Protein 5BPX (pdb70)

Organism: Alcaligenes sp. (NCBI:txid512)

B-factor: mean 26.09, std 13.51, range [11.38, 101.98]

Solvent-accessible surface area: 8190 Å² total; per-residue (Å²): 180,90,143,50,171,57,78,107,29,24,13,125,49,111,108,49,10,1,82,49,38,180,67,3,17,2,27,2,14,57,0,2,41,181,90,42,86,8,13,8,1,16,9,2,98,112,52,8,85,4,94,70,7,64,11,50,83,64,4,81,3,109,0,55,8,3,68,0,2,8,117,77,63,147,84,64,2,54,189,39,56,137,12,96,10,73,55,43,90,22,2,17,7,24,6,93,124,92,165,78,24,1,29,0,66,8,56,13,31,1,32,11,28,50,22,44,167,88,41,85,70,113,32,105,25,27,0,112,50,4,20,59,43,0,90,106,32,3,112,150,48,61,35,20,10,114,64,0,62,79,15,56,67

Sequence (153 aa):
LPEAYIPNAATEDERYYVPFTETVASRPLWISPQQNRWCDILLAREAGLVNRHYHPHEVFAYTISGKWGYLEHDWTATRGDFVYETPGEGHTLVAFEHEEPMRVFFIVQGPLIWLDEAGNSIGHFDVHDYIAMCREHYEKVGLGADLVVTLFR

InterPro domains:
  IPR011051 RmlC-like cupin domain superfamily [SSF51182] (35-158)
  IPR014710 RmlC-like jelly roll fold [G3DSA:2.60.120.10] (24-176)
  IPR025979 ChrR-like cupin domain [PF12973] (36-134)

Foldseek 3Di:
DDDFDDPPQVDPPCLQWFDDDPFKTWRWQAAEPVQLKTKIKIWGQAKDKDAKWFFQAKKKKAWQAAWKDWPVDDDIDGHGDIDMDGHPDITMIIGHGDPGITIMIMIDRDKIFGADVVRDTDDIAIRVNVLVSSQVSCCVVPVHSVVSVVRYD

Secondary structure (DSSP, 8-state):
------TTTT-S-GGGPEE-SSS-EEEEEEEETTTTEEEEEEEESSSEEEEEEE-SS-EEEEEEESEEEETTSS--EETT-EEEEPTT--EEEEE---SSPEEEEEEEES-EEEE-TT--EEEEE-HHHHHHHHHHHHHHHTS-HHHHHTTB-

Radius of gyration: 14.88 Å; Cα contacts (8 Å, |Δi|>4): 360; chains: 1; bounding box: 34×29×43 Å

Structure (mmCIF, N/CA/C/O backbone):
data_5BPX
#
_entry.id   5BPX
#
_cell.length_a   83.250
_cell.length_b   83.250
_cell.length_c   114.280
_cell.angle_alpha   90.00
_cell.angle_beta   90.00
_cell.angle_gamma   120.00
#
_symmetry.space_group_name_H-M   'P 65 2 2'
#
loop_
_entity.id
_entity.type
_entity.pdbx_description
1 polymer "2,4'-dihydroxyacetophenone dioxygenase"
2 non-polymer 'FE (III) ION'
3 non-polymer 'ACETATE ION'
4 non-polymer GLYCEROL
5 water water
#
loop_
_atom_site.group_PDB
_atom_site.id
_atom_site.type_symbol
_atom_site.label_atom_id
_atom_site.label_alt_id
_atom_site.label_comp_id
_atom_site.label_asym_id
_atom_site.label_entity_id
_atom_site.label_seq_id
_atom_site.pdbx_PDB_ins_code
_atom_site.Cartn_x
_atom_site.Cartn_y
_atom_site.Cartn_z
_atom_site.occupancy
_atom_site.B_iso_or_equiv
_atom_site.auth_seq_id
_atom_site.auth_comp_id
_atom_site.auth_asym_id
_atom_site.auth_atom_id
_atom_site.pdbx_PDB_model_num
ATOM 1 N N . LEU A 1 1 ? -18.889 -32.968 27.278 1.00 55.04 24 LEU A N 1
ATOM 2 C CA . LEU A 1 1 ? -19.435 -31.556 27.174 1.00 55.69 24 LEU A CA 1
ATOM 3 C C . LEU A 1 1 ? -20.920 -31.571 26.832 1.00 39.94 24 LEU A C 1
ATOM 4 O O . LEU A 1 1 ? -21.463 -32.601 26.443 1.00 38.48 24 LEU A O 1
ATOM 9 N N . PRO A 1 2 ? -21.593 -30.450 27.006 1.00 33.77 25 PRO A N 1
ATOM 10 C CA . PRO A 1 2 ? -23.056 -30.586 26.984 1.00 27.97 25 PRO A CA 1
ATOM 11 C C . PRO A 1 2 ? -23.680 -30.695 25.530 1.00 24.18 25 PRO A C 1
ATOM 12 O O . PRO A 1 2 ? -23.024 -30.452 24.474 1.00 23.63 25 PRO A O 1
ATOM 16 N N . GLU A 1 3 ? -24.966 -31.063 25.521 1.00 22.06 26 GLU A N 1
ATOM 17 C CA . GLU A 1 3 ? -25.797 -30.958 24.349 1.00 22.37 26 GLU A CA 1
ATOM 18 C C . GLU A 1 3 ? -25.926 -29.472 23.997 1.00 23.85 26 GLU A C 1
ATOM 19 O O . GLU A 1 3 ? -25.512 -28.554 24.763 1.00 21.70 26 GLU A O 1
ATOM 25 N N . ALA A 1 4 ? -26.526 -29.188 22.861 1.00 21.08 27 ALA A N 1
ATOM 26 C CA . ALA A 1 4 ? -26.842 -27.788 22.516 1.00 21.22 27 ALA A CA 1
ATOM 27 C C . ALA A 1 4 ? -28.326 -27.729 22.294 1.00 19.18 27 ALA A C 1
ATOM 28 O O . ALA A 1 4 ? -28.933 -28.680 21.733 1.00 17.72 27 ALA A O 1
ATOM 30 N N . TYR A 1 5 ? -28.948 -26.712 22.836 1.00 16.62 28 TYR A N 1
ATOM 31 C CA . TYR A 1 5 ? -30.371 -26.449 22.569 1.00 15.22 28 TYR A CA 1
ATOM 32 C C . TYR A 1 5 ? -30.369 -24.928 22.255 1.00 20.25 28 TYR A C 1
ATOM 33 O O . TYR A 1 5 ? -30.007 -24.100 23.107 1.00 17.04 28 TYR A O 1
ATOM 42 N N . ILE A 1 6 ? -30.849 -24.552 21.093 1.00 15.74 29 ILE A N 1
ATOM 43 C CA . ILE A 1 6 ? -30.963 -23.127 20.680 1.00 16.82 29 ILE A CA 1
ATOM 44 C C . ILE A 1 6 ? -32.379 -22.874 20.284 1.00 16.02 29 ILE A C 1
ATOM 45 O O . ILE A 1 6 ? -32.804 -23.295 19.180 1.00 14.54 29 ILE A O 1
ATOM 51 N N . PRO A 1 7 ? -33.158 -22.263 21.163 1.00 16.17 30 PRO A N 1
ATOM 52 C CA . PRO A 1 7 ? -34.520 -21.970 20.792 1.00 18.65 30 PRO A CA 1
ATOM 53 C C . PRO A 1 7 ? -34.591 -20.904 19.706 1.00 17.33 30 PRO A C 1
ATOM 54 O O . PRO A 1 7 ? -33.692 -20.071 19.649 1.00 17.60 30 PRO A O 1
ATOM 58 N N . ASN A 1 8 ? -35.640 -20.925 18.932 1.00 17.64 31 ASN A N 1
ATOM 59 C CA . ASN A 1 8 ? -35.950 -19.844 17.942 1.00 18.94 31 ASN A CA 1
ATOM 60 C C . ASN A 1 8 ? -34.664 -19.620 17.114 1.00 18.65 31 ASN A C 1
ATOM 61 O O . ASN A 1 8 ? -34.150 -18.486 16.979 1.00 16.68 31 ASN A O 1
ATOM 66 N N . ALA A 1 9 ? -34.171 -20.705 16.503 1.00 15.47 32 ALA A N 1
ATOM 67 C CA . ALA A 1 9 ? -32.955 -20.623 15.734 1.00 16.86 32 ALA A CA 1
ATOM 68 C C . ALA A 1 9 ? -32.995 -19.470 14.661 1.00 16.22 32 ALA A C 1
ATOM 69 O O . ALA A 1 9 ? -32.061 -18.690 14.565 1.00 14.83 32 ALA A O 1
ATOM 71 N N . ALA A 1 10 ? -34.045 -19.432 13.833 1.00 15.34 33 ALA A N 1
ATOM 72 C CA . ALA A 1 10 ? -34.180 -18.450 12.726 1.00 17.80 33 ALA A CA 1
ATOM 73 C C . ALA A 1 10 ? -34.922 -17.232 13.372 1.00 18.95 33 ALA A C 1
ATOM 74 O O . ALA A 1 10 ? -36.014 -16.936 12.999 1.00 24.29 33 ALA A O 1
ATOM 76 N N . THR A 1 11 ? -34.251 -16.610 14.319 1.00 18.12 34 THR A N 1
ATOM 77 C CA . THR A 1 11 ? -34.732 -15.470 15.067 1.00 19.42 34 THR A CA 1
ATOM 78 C C . THR A 1 11 ? -34.998 -14.254 14.181 1.00 20.53 34 THR A C 1
ATOM 79 O O . THR A 1 11 ? -34.425 -14.109 13.130 1.00 18.55 34 THR A O 1
ATOM 83 N N . GLU A 1 12 ? -35.926 -13.384 14.610 1.00 22.29 35 GLU A N 1
ATOM 84 C CA . GLU A 1 12 ? -36.125 -12.109 13.964 1.00 27.53 35 GLU A CA 1
ATOM 85 C C . GLU A 1 12 ? -35.150 -11.049 14.420 1.00 27.25 35 GLU A C 1
ATOM 86 O O . GLU A 1 12 ? -35.100 -9.984 13.822 1.00 27.22 35 GLU A O 1
ATOM 92 N N . ASP A 1 13 ? -34.338 -11.320 15.437 1.00 22.93 36 ASP A N 1
ATOM 93 C CA . ASP A 1 13 ? -33.361 -10.341 15.912 1.00 20.85 36 ASP A CA 1
ATOM 94 C C . ASP A 1 13 ? -32.102 -10.366 14.984 1.00 21.31 36 ASP A C 1
ATOM 95 O O . ASP A 1 13 ? -31.291 -11.294 15.040 1.00 18.09 36 ASP A O 1
ATOM 100 N N . GLU A 1 14 ? -31.991 -9.331 14.145 1.00 20.25 37 GLU A N 1
ATOM 101 C CA . GLU A 1 14 ? -30.965 -9.194 13.146 1.00 22.23 37 GLU A CA 1
ATOM 102 C C . GLU A 1 14 ? -29.519 -9.218 13.691 1.00 18.45 37 GLU A C 1
ATOM 103 O O . GLU A 1 14 ? -28.640 -9.571 12.936 1.00 16.61 37 GLU A O 1
ATOM 109 N N . ARG A 1 15 ? -29.254 -8.886 14.955 1.00 17.21 38 ARG A N 1
ATOM 110 C CA . ARG A 1 15 ? -27.907 -8.875 15.489 1.00 17.83 38 ARG A CA 1
ATOM 111 C C . ARG A 1 15 ? -27.252 -10.193 15.386 1.00 15.26 38 ARG A C 1
ATOM 112 O O . ARG A 1 15 ? -26.038 -10.272 15.357 1.00 15.54 38 ARG A O 1
ATOM 120 N N . TYR A 1 16 ? -28.038 -11.261 15.526 1.00 15.51 39 TYR A N 1
ATOM 121 C CA . TYR A 1 16 ? -27.461 -12.667 15.492 1.00 13.81 39 TYR A CA 1
ATOM 122 C C . TYR A 1 16 ? -26.962 -13.169 14.132 1.00 13.66 39 TYR A C 1
ATOM 123 O O . TYR A 1 16 ? -26.235 -14.149 14.112 1.00 13.87 39 TYR A O 1
ATOM 132 N N . TYR A 1 17 ? -27.294 -12.441 13.066 1.00 14.00 40 TYR A N 1
ATOM 133 C CA . TYR A 1 17 ? -26.884 -12.795 11.729 1.00 15.10 40 TYR A CA 1
ATOM 134 C C . TYR A 1 17 ? -25.630 -12.027 11.284 1.00 15.51 40 TYR A C 1
ATOM 135 O O . TYR A 1 17 ? -25.587 -10.786 11.270 1.00 18.29 40 TYR A O 1
ATOM 144 N N . VAL A 1 18 ? -24.621 -12.795 10.882 1.00 15.79 41 VAL A N 1
ATOM 145 C CA . VAL A 1 18 ? -23.309 -12.283 10.600 1.00 15.42 41 VAL A CA 1
ATOM 146 C C . VAL A 1 18 ? -23.229 -12.117 9.068 1.00 18.67 41 VAL A C 1
ATOM 147 O O . VAL A 1 18 ? -23.421 -13.086 8.341 1.00 14.82 41 VAL A O 1
ATOM 151 N N . PRO A 1 19 ? -22.930 -10.912 8.567 1.00 19.81 42 PRO A N 1
ATOM 152 C CA . PRO A 1 19 ? -22.809 -10.749 7.053 1.00 20.67 42 PRO A CA 1
ATOM 153 C C . PRO A 1 19 ? -21.757 -11.660 6.467 1.00 20.07 42 PRO A C 1
ATOM 154 O O . PRO A 1 19 ? -20.677 -11.846 7.046 1.00 19.23 42 PRO A O 1
ATOM 158 N N . PHE A 1 20 ? -22.136 -12.354 5.373 1.00 18.89 43 PHE A N 1
ATOM 159 C CA . PHE A 1 20 ? -21.223 -13.293 4.711 1.00 18.93 43 PHE A CA 1
ATOM 160 C C . PHE A 1 20 ? -20.914 -12.766 3.310 1.00 22.34 43 PHE A C 1
ATOM 161 O O . PHE A 1 20 ? -19.775 -12.552 2.952 1.00 22.54 43 PHE A O 1
ATOM 169 N N . THR A 1 21 ? -21.922 -12.553 2.518 1.00 21.41 44 THR A N 1
ATOM 170 C CA . THR A 1 21 ? -21.753 -11.737 1.330 1.00 25.17 44 THR A CA 1
ATOM 171 C C . THR A 1 21 ? -22.485 -10.510 1.520 1.00 24.48 44 THR A C 1
ATOM 172 O O . THR A 1 21 ? -23.099 -10.266 2.561 1.00 24.29 44 THR A O 1
ATOM 176 N N . GLU A 1 22 ? -22.512 -9.644 0.501 1.00 27.68 45 GLU A N 1
ATOM 177 C CA . GLU A 1 22 ? -23.311 -8.474 0.561 1.00 25.70 45 GLU A CA 1
ATOM 178 C C . GLU A 1 22 ? -24.791 -8.634 0.762 1.00 27.92 45 GLU A C 1
ATOM 179 O O . GLU A 1 22 ? -25.436 -7.744 1.297 1.00 25.63 45 GLU A O 1
ATOM 185 N N . THR A 1 23 ? -25.363 -9.781 0.355 1.00 21.63 46 THR A N 1
ATOM 186 C CA . THR A 1 23 ? -26.760 -9.995 0.351 1.00 24.55 46 THR A CA 1
ATOM 187 C C . THR A 1 23 ? -27.213 -11.202 1.271 1.00 20.12 46 THR A C 1
ATOM 188 O O . THR A 1 23 ? -28.411 -11.358 1.525 1.00 22.26 46 THR A O 1
ATOM 192 N N . VAL A 1 24 ? -26.240 -11.903 1.833 1.00 19.14 47 VAL A N 1
ATOM 193 C CA . VAL A 1 24 ? -26.507 -13.121 2.551 1.00 16.74 47 VAL A CA 1
ATOM 194 C C . VAL A 1 24 ? -25.777 -13.105 3.882 1.00 14.84 47 VAL A C 1
ATOM 195 O O . VAL A 1 24 ? -24.609 -12.690 3.962 1.00 15.57 47 VAL A O 1
ATOM 199 N N . ALA A 1 25 ? -26.465 -13.519 4.919 1.00 14.09 48 ALA A N 1
ATOM 200 C CA . ALA A 1 25 ? -25.891 -13.527 6.292 1.00 13.68 48 ALA A CA 1
ATOM 201 C C . ALA A 1 25 ? -26.190 -14.831 6.975 1.00 14.76 48 ALA A C 1
ATOM 202 O O . ALA A 1 25 ? -27.030 -15.600 6.495 1.00 15.82 48 ALA A O 1
ATOM 204 N N . SER A 1 26 ? -25.454 -15.153 8.048 1.00 13.06 49 SER A N 1
ATOM 205 C CA . SER A 1 26 ? -25.586 -16.448 8.705 1.00 14.67 49 SER A CA 1
ATOM 206 C C . SER A 1 26 ? -25.664 -16.325 10.213 1.00 14.51 49 SER A C 1
ATOM 207 O O . SER A 1 26 ? -24.853 -15.597 10.803 1.00 14.81 49 SER A O 1
ATOM 210 N N . ARG A 1 27 ? -26.561 -17.069 10.840 1.00 12.83 50 ARG A N 1
ATOM 211 C CA . ARG A 1 27 ? -26.527 -17.169 12.318 1.00 12.99 50 ARG A CA 1
ATOM 212 C C . ARG A 1 27 ? -25.876 -18.492 12.701 1.00 12.48 50 ARG A C 1
ATOM 213 O O . ARG A 1 27 ? -26.450 -19.564 12.428 1.00 12.78 50 ARG A O 1
ATOM 221 N N . PRO A 1 28 ? -24.669 -18.478 13.298 1.00 13.06 51 PRO A N 1
ATOM 222 C CA . PRO A 1 28 ? -24.086 -19.730 13.756 1.00 11.76 51 PRO A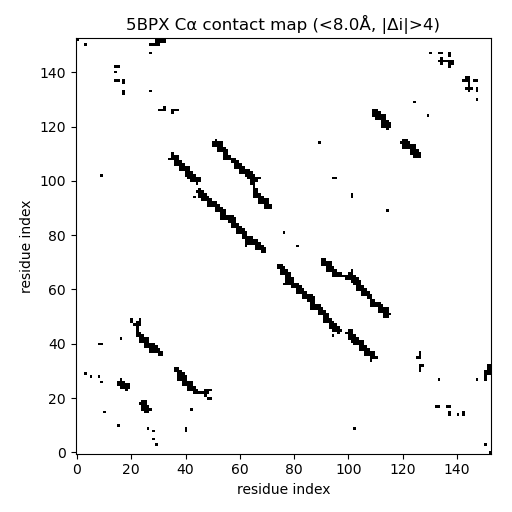 CA 1
ATOM 223 C C . PRO A 1 28 ? -24.912 -20.376 14.879 1.00 13.11 51 PRO A C 1
ATOM 224 O O . PRO A 1 28 ? -25.434 -19.715 15.743 1.00 12.54 51 PRO A O 1
ATOM 228 N N . LEU A 1 29 ? -25.080 -21.702 14.825 1.00 14.41 52 LEU A 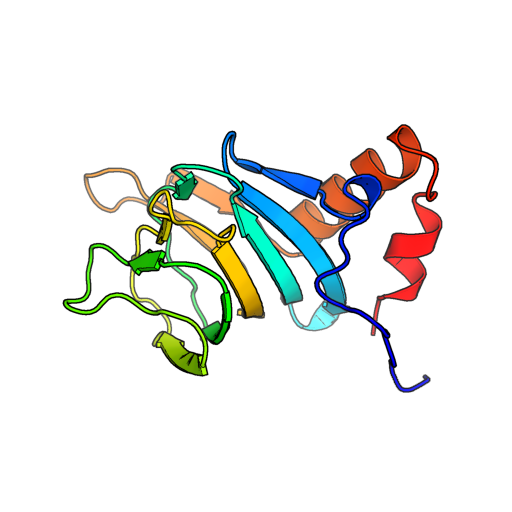N 1
ATOM 229 C CA . LEU A 1 29 ? -25.826 -22.453 15.869 1.00 15.13 52 LEU A CA 1
ATOM 230 C C . LEU A 1 29 ? -24.922 -23.439 16.581 1.00 15.56 52 LEU A C 1
ATOM 231 O O . LEU A 1 29 ? -25.162 -23.789 17.731 1.00 14.89 52 LEU A O 1
ATOM 236 N N . TRP A 1 30 ? -23.911 -23.896 15.885 1.00 13.76 53 TRP A N 1
ATOM 237 C CA . TRP A 1 30 ? -23.039 -25.017 16.333 1.00 14.47 53 TRP A CA 1
ATOM 238 C C . TRP A 1 30 ? -21.792 -25.037 15.478 1.00 14.11 53 TRP A C 1
ATOM 239 O O . TRP A 1 30 ? -21.856 -24.912 14.277 1.00 13.10 53 TRP A O 1
ATOM 250 N N . ILE A 1 31 ? -20.612 -25.126 16.111 1.00 14.91 54 ILE A N 1
ATOM 251 C CA . ILE A 1 31 ? -19.359 -25.019 15.404 1.00 15.73 54 ILE A CA 1
ATOM 252 C C . ILE A 1 31 ? -18.384 -26.045 15.990 1.00 16.65 54 ILE A C 1
ATOM 253 O O . ILE A 1 31 ? -18.226 -26.090 17.223 1.00 17.83 54 ILE A O 1
ATOM 258 N N . SER A 1 32 ? -17.771 -26.833 15.120 1.00 17.28 55 SER A N 1
ATOM 259 C CA . SER A 1 32 ? -16.757 -27.808 15.533 1.00 20.77 55 SER A CA 1
ATOM 260 C C . SER A 1 32 ? -15.379 -27.447 14.937 1.00 20.76 55 SER A C 1
ATOM 261 O O . SER A 1 32 ? -15.091 -27.728 13.782 1.00 22.55 55 SER A O 1
ATOM 264 N N . PRO A 1 33 ? -14.568 -26.708 15.707 1.00 22.94 56 PRO A N 1
ATOM 265 C CA . PRO A 1 33 ? -13.266 -26.328 15.117 1.00 26.22 56 PRO A CA 1
ATOM 266 C C . PRO A 1 33 ? -12.447 -27.596 14.699 1.00 27.91 56 PRO A C 1
ATOM 267 O O . PRO A 1 33 ? -11.862 -27.630 13.615 1.00 31.25 56 PRO A O 1
ATOM 271 N N . GLN A 1 34 ? -12.542 -28.683 15.450 1.00 29.00 57 GLN A N 1
ATOM 272 C CA . GLN A 1 34 ? -11.832 -29.938 15.066 1.00 35.90 57 GLN A CA 1
ATOM 273 C C . GLN A 1 34 ? -12.394 -30.705 13.906 1.00 36.93 57 GLN A C 1
ATOM 274 O O . GLN A 1 34 ? -11.657 -31.317 13.201 1.00 32.48 57 GLN A O 1
ATOM 280 N N . GLN A 1 35 ? -13.697 -30.741 13.711 1.00 29.43 58 GLN A N 1
ATOM 281 C CA . GLN A 1 35 ? -14.231 -31.391 12.521 1.00 27.14 58 GLN A CA 1
ATOM 282 C C . GLN A 1 35 ? -14.326 -30.491 11.266 1.00 26.44 58 GLN A C 1
ATOM 283 O O . GLN A 1 35 ? -14.718 -31.020 10.243 1.00 28.22 58 GLN A O 1
ATOM 289 N N . ASN A 1 36 ? -13.986 -29.173 11.317 1.00 24.81 59 ASN A N 1
ATOM 290 C CA . ASN A 1 36 ? -14.131 -28.182 10.234 1.00 25.18 59 ASN A CA 1
ATOM 291 C C . ASN A 1 36 ? -15.612 -28.262 9.783 1.00 20.71 59 ASN A C 1
ATOM 292 O O . ASN A 1 36 ? -15.855 -28.437 8.602 1.00 23.74 59 ASN A O 1
ATOM 297 N N . ARG A 1 37 ? -16.545 -28.182 10.714 1.00 18.95 60 ARG A N 1
ATOM 298 C CA . ARG A 1 37 ? -17.963 -28.346 10.404 1.00 19.44 60 ARG A CA 1
ATOM 299 C C . ARG A 1 37 ? -18.755 -27.345 11.218 1.00 17.98 60 ARG A C 1
ATOM 300 O O . ARG A 1 37 ? -18.366 -26.952 12.344 1.00 16.90 60 ARG A O 1
ATOM 308 N N . TRP A 1 38 ? -19.850 -26.862 10.648 1.00 14.42 61 TRP A N 1
ATOM 309 C CA . TRP A 1 38 ? -20.730 -25.965 11.416 1.00 14.44 61 TRP A CA 1
ATOM 310 C C . TRP A 1 38 ? -22.185 -26.054 10.935 1.00 15.88 61 TRP A C 1
ATOM 311 O O . TRP A 1 38 ? -22.440 -26.587 9.847 1.00 15.56 61 TRP A O 1
ATOM 322 N N . CYS A 1 39 ? -23.102 -25.585 11.792 1.00 13.90 62 CYS A N 1
ATOM 323 C CA . CYS A 1 39 ? -24.500 -25.488 11.476 1.00 13.97 62 CYS A CA 1
ATOM 324 C C . CYS A 1 39 ? -24.928 -24.076 11.656 1.00 15.02 62 CYS A C 1
ATOM 325 O O . CYS A 1 39 ? -24.441 -23.411 12.587 1.00 13.63 62 CYS A O 1
ATOM 329 N N . ASP A 1 40 ? -25.754 -23.603 10.727 1.00 13.56 63 ASP A N 1
ATOM 330 C CA . ASP A 1 40 ? -26.193 -22.231 10.726 1.00 14.50 63 ASP A CA 1
ATOM 331 C C . ASP A 1 40 ? -27.578 -22.029 10.130 1.00 15.61 63 ASP A C 1
ATOM 332 O O . ASP A 1 40 ? -28.096 -22.931 9.466 1.00 14.75 63 ASP A O 1
ATOM 337 N N . ILE A 1 41 ? -28.155 -20.855 10.356 1.00 12.97 64 ILE A N 1
ATOM 338 C CA . ILE A 1 41 ? -29.310 -20.379 9.587 1.00 12.68 64 ILE A CA 1
ATOM 339 C C . ILE A 1 41 ? -28.762 -19.371 8.599 1.00 14.14 64 ILE A C 1
ATOM 340 O O . ILE A 1 41 ? -28.229 -18.323 8.974 1.00 13.95 64 ILE A O 1
ATOM 345 N N . LEU A 1 42 ? -28.911 -19.650 7.311 1.00 13.71 65 LEU A N 1
ATOM 346 C CA . LEU A 1 42 ? -28.548 -18.714 6.269 1.00 13.68 65 LEU A CA 1
ATOM 347 C C . LEU A 1 42 ? -29.769 -17.871 5.927 1.00 15.00 65 LEU A C 1
ATOM 348 O O . LEU A 1 42 ? -30.848 -18.405 5.744 1.00 15.00 65 LEU A O 1
ATOM 353 N N . LEU A 1 43 ? -29.550 -16.562 5.789 1.00 14.33 66 LEU A N 1
ATOM 354 C CA . LEU A 1 43 ? -30.670 -15.559 5.675 1.00 15.10 66 LEU A CA 1
ATOM 355 C C . LEU A 1 43 ? -30.370 -14.662 4.469 1.00 14.97 66 LEU A C 1
ATOM 356 O O . LEU A 1 43 ? -29.238 -14.175 4.323 1.00 14.60 66 LEU A O 1
ATOM 361 N N . ALA A 1 44 ? -31.378 -14.395 3.668 1.00 14.93 67 ALA A N 1
ATOM 362 C CA . ALA A 1 44 ? -31.267 -13.315 2.613 1.00 15.01 67 ALA A CA 1
ATOM 363 C C . ALA A 1 44 ? -32.567 -12.638 2.641 1.00 18.72 67 ALA A C 1
ATOM 364 O O . ALA A 1 44 ? -33.656 -13.210 2.437 1.00 17.74 67 ALA A O 1
ATOM 366 N N . ARG A 1 45 ? -32.518 -11.353 2.984 1.00 19.92 68 ARG A N 1
ATOM 367 C CA . ARG A 1 45 ? -33.765 -10.608 3.061 1.00 24.90 68 ARG A CA 1
ATOM 368 C C . ARG A 1 45 ? -34.349 -10.181 1.676 1.00 25.78 68 ARG A C 1
ATOM 369 O O . ARG A 1 45 ? -35.508 -9.852 1.562 1.00 26.84 68 ARG A O 1
ATOM 377 N N . GLU A 1 46 ? -33.499 -10.106 0.663 1.00 21.57 69 GLU A N 1
ATOM 378 C CA . GLU A 1 46 ? -33.866 -9.725 -0.685 1.00 23.99 69 GLU A CA 1
ATOM 379 C C . GLU A 1 46 ? -33.167 -10.691 -1.640 1.00 24.16 69 GLU A C 1
ATOM 380 O O . GLU A 1 46 ? -32.807 -11.818 -1.249 1.00 24.04 69 GLU A O 1
ATOM 386 N N . ALA A 1 47 ? -32.963 -10.271 -2.881 1.00 18.64 70 ALA A N 1
ATOM 387 C CA . ALA A 1 47 ? -32.268 -11.103 -3.895 1.00 18.68 70 ALA A CA 1
ATOM 388 C C . ALA A 1 47 ? -30.925 -11.386 -3.256 1.00 19.08 70 ALA A C 1
ATOM 389 O O . ALA A 1 47 ? -30.309 -10.463 -2.635 1.00 18.12 70 ALA A O 1
ATOM 391 N N . GLY A 1 48 ? -30.364 -12.569 -3.450 1.00 16.57 71 GLY A N 1
ATOM 392 C CA . GLY A 1 48 ? -29.049 -12.820 -2.883 1.00 18.65 71 GLY A CA 1
ATOM 393 C C . GLY A 1 48 ? -28.252 -13.797 -3.754 1.00 17.48 71 GLY A C 1
ATOM 394 O O . GLY A 1 48 ? -28.822 -14.540 -4.548 1.00 13.86 71 GLY A O 1
ATOM 395 N N . LEU A 1 49 ? -26.917 -13.782 -3.560 1.00 17.50 72 LEU A N 1
ATOM 396 C CA . LEU A 1 49 ? -25.989 -14.602 -4.341 1.00 21.45 72 LEU A CA 1
ATOM 397 C C . LEU A 1 49 ? -24.778 -14.895 -3.494 1.00 24.88 72 LEU A C 1
ATOM 398 O O . LEU A 1 49 ? -24.339 -14.044 -2.659 1.00 24.91 72 LEU A O 1
ATOM 403 N N . VAL A 1 50 ? -24.395 -16.172 -3.527 1.00 18.31 73 VAL A N 1
ATOM 404 C CA . VAL A 1 50 ? -23.107 -16.629 -2.956 1.00 17.92 73 VAL A CA 1
ATOM 405 C C . VAL A 1 50 ? -22.291 -17.135 -4.184 1.00 20.68 73 VAL A C 1
ATOM 406 O O . VAL A 1 50 ? -22.703 -18.050 -4.894 1.00 19.80 73 VAL A O 1
ATOM 410 N N . ASN A 1 51 ? -21.143 -16.540 -4.432 1.00 20.94 74 ASN A N 1
ATOM 411 C CA . ASN A 1 51 ? -20.304 -16.967 -5.578 1.00 25.21 74 ASN A CA 1
ATOM 412 C C . ASN A 1 51 ? -19.936 -18.395 -5.620 1.00 20.82 74 ASN A C 1
ATOM 413 O O . ASN A 1 51 ? -19.966 -19.093 -4.594 1.00 17.10 74 ASN A O 1
ATOM 418 N N . ARG A 1 52 ? -19.689 -18.885 -6.837 1.00 17.89 75 ARG A N 1
ATOM 419 C CA . ARG A 1 52 ? -19.388 -20.262 -7.032 1.00 19.18 75 ARG A CA 1
ATOM 420 C C . ARG A 1 52 ? -18.277 -20.786 -6.137 1.00 16.81 75 ARG A C 1
ATOM 421 O O . ARG A 1 52 ? -17.242 -20.089 -5.953 1.00 18.69 75 ARG A O 1
ATOM 429 N N . HIS A 1 53 ? -18.495 -21.975 -5.607 1.00 16.47 76 HIS A N 1
ATOM 430 C CA . HIS A 1 53 ? -17.563 -22.639 -4.707 1.00 18.47 76 HIS A CA 1
ATOM 431 C C . HIS A 1 53 ? -17.838 -24.111 -4.656 1.00 18.71 76 HIS A C 1
ATOM 432 O O . HIS A 1 53 ? -18.918 -24.561 -5.090 1.00 18.52 76 HIS A O 1
ATOM 439 N N . TYR A 1 54 ? -16.883 -24.953 -4.166 1.00 20.08 77 TYR A N 1
ATOM 440 C CA . TYR A 1 54 ? -17.189 -26.331 -3.840 1.00 21.79 77 TYR A CA 1
ATOM 441 C C . TYR A 1 54 ? -16.774 -26.677 -2.480 1.00 20.96 77 TYR A C 1
ATOM 442 O O . TYR A 1 54 ? -16.047 -25.910 -1.848 1.00 18.09 77 TYR A O 1
ATOM 451 N N . HIS A 1 55 ? -17.323 -27.772 -1.972 1.00 20.95 78 HIS A N 1
ATOM 452 C CA . HIS A 1 55 ? -17.045 -28.291 -0.703 1.00 23.96 78 HIS A CA 1
ATOM 453 C C . HIS A 1 55 ? -16.365 -29.672 -0.991 1.00 29.15 78 HIS A C 1
ATOM 454 O O . HIS A 1 55 ? -16.852 -30.466 -1.786 1.00 26.67 78 HIS A O 1
ATOM 461 N N . PRO A 1 56 ? -15.233 -29.908 -0.358 1.00 33.59 79 PRO A N 1
ATOM 462 C CA . PRO A 1 56 ? -14.649 -31.286 -0.400 1.00 33.06 79 PRO A CA 1
ATOM 463 C C . PRO A 1 56 ? -15.582 -32.313 0.248 1.00 29.18 79 PRO A C 1
ATOM 464 O O . PRO A 1 56 ? -15.482 -33.475 -0.066 1.00 31.56 79 PRO A O 1
ATOM 468 N N . HIS A 1 57 ? -16.473 -31.907 1.154 1.00 24.32 80 HIS A N 1
ATOM 469 C CA . HIS A 1 57 ? -17.443 -32.794 1.752 1.00 23.16 80 HIS A CA 1
ATOM 470 C C . HIS A 1 57 ? -18.927 -32.360 1.548 1.00 26.63 80 HIS A C 1
ATOM 471 O O . HIS A 1 57 ? -19.168 -31.468 0.827 1.00 24.13 80 HIS A O 1
ATOM 478 N N . GLU A 1 58 ? -19.855 -33.023 2.206 1.00 23.70 81 GLU A N 1
ATOM 479 C CA . GLU A 1 58 ? -21.304 -32.885 1.975 1.00 27.59 81 GLU A CA 1
ATOM 480 C C . GLU A 1 58 ? -21.910 -31.694 2.708 1.00 20.99 81 GLU A C 1
ATOM 481 O O . GLU A 1 58 ? -21.301 -31.134 3.661 1.00 21.88 81 GLU A O 1
ATOM 487 N N . VAL A 1 59 ? -23.073 -31.283 2.200 1.00 17.15 82 VAL A N 1
ATOM 488 C CA . VAL A 1 59 ? -23.901 -30.214 2.770 1.00 16.71 82 VAL A CA 1
ATOM 489 C C . VAL A 1 59 ? -25.345 -30.740 2.830 1.00 14.45 82 VAL A C 1
ATOM 490 O O . VAL A 1 59 ? -25.824 -31.444 1.897 1.00 14.32 82 VAL A O 1
ATOM 494 N N . PHE A 1 60 ? -26.017 -30.471 3.940 1.00 12.58 83 PHE A N 1
ATOM 495 C CA . PHE A 1 60 ? -27.402 -30.806 4.134 1.00 13.75 83 PHE A CA 1
ATOM 496 C C . PHE A 1 60 ? -28.160 -29.496 4.393 1.00 13.82 83 PHE A C 1
ATOM 497 O O . PHE A 1 60 ? -27.623 -28.609 5.075 1.00 15.11 83 PHE A O 1
ATOM 505 N N . ALA A 1 61 ? -29.390 -29.409 3.943 1.00 14.54 84 ALA A N 1
ATOM 506 C CA . ALA A 1 61 ? -30.257 -28.251 4.183 1.00 13.32 84 ALA A CA 1
ATOM 507 C C . ALA A 1 61 ? -31.714 -28.559 4.338 1.00 13.65 84 ALA A C 1
ATOM 508 O O . ALA A 1 61 ? -32.268 -29.495 3.666 1.00 13.56 84 ALA A O 1
ATOM 510 N N . TYR A 1 62 ? -32.357 -27.812 5.200 1.00 12.96 85 TYR A N 1
ATOM 511 C CA . TYR A 1 62 ? -33.813 -27.843 5.393 1.00 13.17 85 TYR A CA 1
ATOM 512 C C . TYR A 1 62 ? -34.337 -26.419 5.263 1.00 14.00 85 TYR A C 1
ATOM 513 O O . TYR A 1 62 ? -33.886 -25.509 5.936 1.00 12.94 85 TYR A O 1
ATOM 522 N N . THR A 1 63 ? -35.211 -26.201 4.279 1.00 12.05 86 THR A N 1
ATOM 523 C CA . THR A 1 63 ? -35.700 -24.845 3.959 1.00 11.81 86 THR A CA 1
ATOM 524 C C . THR A 1 63 ? -36.821 -24.391 4.918 1.00 13.17 86 THR A C 1
ATOM 525 O O . THR A 1 63 ? -37.866 -25.073 5.038 1.00 13.99 86 THR A O 1
ATOM 529 N N . ILE A 1 64 ? -36.566 -23.282 5.595 1.00 14.03 87 ILE A N 1
ATOM 530 C CA . ILE A 1 64 ? -37.534 -22.733 6.554 1.00 15.08 87 ILE A CA 1
ATOM 531 C C . ILE A 1 64 ? -38.489 -21.777 5.886 1.00 17.21 87 ILE A C 1
ATOM 532 O O . ILE A 1 64 ? -39.704 -21.795 6.176 1.00 14.79 87 ILE A O 1
ATOM 537 N N . SER A 1 65 ? -37.967 -20.921 4.999 1.00 14.67 88 SER A N 1
ATOM 538 C CA . SER A 1 65 ? -38.813 -19.910 4.358 1.00 15.94 88 SER A CA 1
ATOM 539 C C . SER A 1 65 ? -38.131 -19.427 3.053 1.00 16.47 88 SER A C 1
ATOM 540 O O . SER A 1 65 ? -36.920 -19.606 2.880 1.00 12.83 88 SER A O 1
ATOM 543 N N . GLY A 1 66 ? -38.931 -18.735 2.235 1.00 15.52 89 GLY A N 1
ATOM 544 C CA . GLY A 1 66 ? -38.426 -18.153 1.004 1.00 15.94 89 GLY A CA 1
ATOM 545 C C . GLY A 1 66 ? -38.236 -19.111 -0.131 1.00 15.08 89 GLY A C 1
ATOM 546 O O . GLY A 1 66 ? -38.956 -20.102 -0.254 1.00 15.21 89 GLY A O 1
ATOM 547 N N . LYS A 1 67 ? -37.351 -18.737 -1.044 1.00 13.89 90 LYS A N 1
ATOM 548 C CA . LYS A 1 67 ? -37.141 -19.423 -2.277 1.00 13.67 90 LYS A CA 1
ATOM 549 C C . LYS A 1 67 ? -35.672 -19.242 -2.701 1.00 14.08 90 LYS A C 1
ATOM 550 O O . LYS A 1 67 ? -35.155 -18.089 -2.794 1.00 13.28 90 LYS A O 1
ATOM 556 N N . TRP A 1 68 ? -34.983 -20.368 -2.876 1.00 13.08 91 TRP A N 1
ATOM 557 C CA . TRP A 1 68 ? -33.568 -20.373 -3.165 1.00 12.34 91 TRP A CA 1
ATOM 558 C C . TRP A 1 68 ? -33.183 -21.609 -3.982 1.00 12.74 91 TRP A C 1
ATOM 559 O O . TRP A 1 68 ? -33.972 -22.569 -4.129 1.00 14.23 91 TRP A O 1
ATOM 570 N N . GLY A 1 69 ? -31.937 -21.635 -4.478 1.00 13.33 92 GLY A N 1
ATOM 571 C CA . GLY A 1 69 ? -31.448 -22.832 -5.135 1.00 13.98 92 GLY A CA 1
ATOM 572 C C . GLY A 1 69 ? -30.013 -22.719 -5.516 1.00 14.18 92 GLY A C 1
ATOM 573 O O . GLY A 1 69 ? -29.380 -21.686 -5.163 1.00 13.76 92 GLY A O 1
ATOM 574 N N . TYR A 1 70 ? -29.525 -23.736 -6.235 1.00 13.63 93 TYR A N 1
ATOM 575 C CA . TYR A 1 70 ? -28.208 -23.621 -6.818 1.00 14.12 93 TYR A CA 1
ATOM 576 C C . TYR A 1 70 ? -28.389 -23.617 -8.343 1.00 14.42 93 TYR A C 1
ATOM 577 O O . TYR A 1 70 ? -29.196 -24.370 -8.895 1.00 16.32 93 TYR A O 1
ATOM 586 N N . LEU A 1 71 ? -27.617 -22.749 -9.008 1.00 14.30 94 LEU A N 1
ATOM 587 C CA . LEU A 1 71 ? -27.807 -22.589 -10.481 1.00 14.94 94 LEU A CA 1
ATOM 588 C C . LEU A 1 71 ? -27.466 -23.853 -11.209 1.00 14.96 94 LEU A C 1
ATOM 589 O O . LEU A 1 71 ? -27.980 -24.097 -12.329 1.00 15.73 94 LEU A O 1
ATOM 594 N N . GLU A 1 72 ? -26.647 -24.700 -10.592 1.00 14.92 95 GLU A N 1
ATOM 595 C CA . GLU A 1 72 ? -26.175 -25.931 -11.271 1.00 17.80 95 GLU A CA 1
ATOM 596 C C . GLU A 1 72 ? -27.166 -27.087 -11.181 1.00 19.49 95 GLU A C 1
ATOM 597 O O . GLU A 1 72 ? -26.886 -28.112 -11.732 1.00 19.05 95 GLU A O 1
ATOM 603 N N . HIS A 1 73 ? -28.336 -26.912 -10.554 1.00 16.49 96 HIS A N 1
ATOM 604 C CA . HIS A 1 73 ? -29.374 -27.894 -10.467 1.00 18.21 96 HIS A CA 1
ATOM 605 C C . HIS A 1 73 ? -30.671 -27.340 -11.062 1.00 20.52 96 HIS A C 1
ATOM 606 O O . HIS A 1 73 ? -30.813 -26.165 -11.312 1.00 23.04 96 HIS A O 1
ATOM 613 N N . ASP A 1 74 ? -31.638 -28.202 -11.283 1.00 17.69 97 ASP A N 1
ATOM 614 C CA . ASP A 1 74 ? -32.838 -27.752 -11.949 1.00 21.91 97 ASP A CA 1
ATOM 615 C C . ASP A 1 74 ? -34.000 -27.353 -11.065 1.00 23.65 97 ASP A C 1
ATOM 616 O O . ASP A 1 74 ? -35.047 -27.008 -11.563 1.00 29.06 97 ASP A O 1
ATOM 621 N N . TRP A 1 75 ? -33.842 -27.358 -9.770 1.00 19.25 98 TRP A N 1
ATOM 622 C CA . TRP A 1 75 ? -34.976 -27.132 -8.866 1.00 19.27 98 TRP A CA 1
ATOM 623 C C . TRP A 1 75 ? -34.808 -25.793 -8.174 1.00 18.14 98 TRP A C 1
ATOM 624 O O . TRP A 1 75 ? -33.714 -25.230 -8.127 1.00 17.90 98 TRP A O 1
ATOM 635 N N . THR A 1 76 ? -35.864 -25.308 -7.584 1.00 18.76 99 THR A N 1
ATOM 636 C CA . THR A 1 76 ? -35.765 -24.290 -6.530 1.00 20.17 99 THR A CA 1
ATOM 637 C C . THR A 1 76 ? -36.551 -24.742 -5.285 1.00 19.57 99 THR A C 1
ATOM 638 O O . THR A 1 76 ? -37.535 -25.443 -5.362 1.00 19.65 99 THR A O 1
ATOM 642 N N . ALA A 1 77 ? -35.971 -24.447 -4.148 1.00 15.35 100 ALA A N 1
ATOM 643 C CA . ALA A 1 77 ? -36.442 -24.922 -2.863 1.00 14.51 100 ALA A CA 1
ATOM 644 C C . ALA A 1 77 ? -37.239 -23.816 -2.192 1.00 16.54 100 ALA A C 1
ATOM 645 O O . ALA A 1 77 ? -36.822 -22.639 -2.184 1.00 15.46 100 ALA A O 1
ATOM 647 N N . THR A 1 78 ? -38.394 -24.227 -1.639 1.00 14.91 101 THR A N 1
ATOM 648 C CA . THR A 1 78 ? -39.226 -23.386 -0.823 1.00 15.48 101 THR A CA 1
ATOM 649 C C . THR A 1 78 ? -39.516 -24.094 0.514 1.00 15.43 101 THR A C 1
ATOM 650 O O . THR A 1 78 ? -38.962 -25.154 0.820 1.00 14.22 101 THR A O 1
ATOM 654 N N . ARG A 1 79 ? -40.294 -23.434 1.366 1.00 14.84 102 ARG A N 1
ATOM 655 C CA . ARG A 1 79 ? -40.490 -23.851 2.752 1.00 16.20 102 ARG A CA 1
ATOM 656 C C . ARG A 1 79 ? -40.847 -25.336 2.790 1.00 16.37 102 ARG A C 1
ATOM 657 O O . ARG A 1 79 ? -41.722 -25.836 2.079 1.00 14.96 102 ARG A O 1
ATOM 665 N N . GLY A 1 80 ? -40.096 -26.062 3.592 1.00 15.89 103 GLY A N 1
ATOM 666 C CA . GLY A 1 80 ? -40.266 -27.450 3.815 1.00 17.22 103 GLY A CA 1
ATOM 667 C C . GLY A 1 80 ? -39.443 -28.409 2.958 1.00 16.02 103 GLY A C 1
ATOM 668 O O . GLY A 1 80 ? -39.536 -29.624 3.156 1.00 16.48 103 GLY A O 1
ATOM 669 N N . ASP A 1 81 ? -38.631 -27.903 2.020 1.00 13.77 104 ASP A N 1
ATOM 670 C CA . ASP A 1 81 ? -37.905 -28.686 1.110 1.00 14.39 104 ASP A CA 1
ATOM 671 C C . ASP A 1 81 ? -36.553 -29.084 1.694 1.00 13.87 104 ASP A C 1
ATOM 672 O O . ASP A 1 81 ? -35.886 -28.248 2.297 1.00 14.99 104 ASP A O 1
ATOM 677 N N . PHE A 1 82 ? -36.135 -30.345 1.514 1.00 12.07 105 PHE A N 1
ATOM 678 C CA . PHE A 1 82 ? -34.822 -30.866 1.933 1.00 12.36 105 PHE A CA 1
ATOM 679 C C . PHE A 1 82 ? -33.849 -30.953 0.741 1.00 13.85 105 PHE A C 1
ATOM 680 O O . PHE A 1 82 ? -34.265 -31.349 -0.396 1.00 14.54 105 PHE A O 1
ATOM 688 N N . VAL A 1 83 ? -32.607 -30.603 1.003 1.00 12.79 106 VAL A N 1
ATOM 689 C CA . VAL A 1 83 ? -31.498 -30.663 0.027 1.00 13.52 106 VAL A CA 1
ATOM 690 C C . VAL A 1 83 ? -30.296 -31.344 0.570 1.00 14.90 106 VAL A C 1
ATOM 691 O O . VAL A 1 83 ? -29.866 -31.155 1.736 1.00 14.50 106 VAL A O 1
ATOM 695 N N . TYR A 1 84 ? -29.658 -32.169 -0.272 1.00 15.36 107 TYR A N 1
ATOM 696 C CA . TYR A 1 84 ? -28.337 -32.711 -0.007 1.00 14.80 107 TYR A CA 1
ATOM 697 C C . TYR A 1 84 ? -27.470 -32.440 -1.190 1.00 16.24 107 TYR A C 1
ATOM 698 O O . TYR A 1 84 ? -27.875 -32.724 -2.331 1.00 16.97 107 TYR A O 1
ATOM 707 N N . GLU A 1 85 ? -26.314 -31.842 -0.942 1.00 15.85 108 GLU A N 1
ATOM 708 C CA . GLU A 1 85 ? -25.289 -31.698 -1.947 1.00 19.32 108 GLU A CA 1
ATOM 709 C C . GLU A 1 85 ? -24.136 -32.674 -1.825 1.00 19.87 108 GLU A C 1
ATOM 710 O O . GLU A 1 85 ? -23.478 -32.783 -0.782 1.00 18.03 108 GLU A O 1
ATOM 716 N N . THR A 1 86 ? -23.817 -33.309 -2.968 1.00 19.78 109 THR A N 1
ATOM 717 C CA . THR A 1 86 ? -22.750 -34.325 -3.013 1.00 23.30 109 THR A CA 1
ATOM 718 C C . THR A 1 86 ? -21.355 -33.612 -2.835 1.00 20.70 109 THR A C 1
ATOM 719 O O . THR A 1 86 ? -21.174 -32.544 -3.364 1.00 22.02 109 THR A O 1
ATOM 723 N N . PRO A 1 87 ? -20.381 -34.279 -2.209 1.00 24.54 110 PRO A N 1
ATOM 724 C CA . PRO A 1 87 ? -19.042 -33.739 -2.036 1.00 24.78 110 PRO A CA 1
ATOM 725 C C . PRO A 1 87 ? -18.442 -33.430 -3.378 1.00 28.32 110 PRO A C 1
ATOM 726 O O . PRO A 1 87 ? -18.675 -34.151 -4.386 1.00 22.38 110 PRO A O 1
ATOM 730 N N . GLY A 1 88 ? -17.669 -32.374 -3.394 1.00 28.41 111 GLY A N 1
ATOM 731 C CA . GLY A 1 88 ? -16.919 -31.985 -4.568 1.00 32.18 111 GLY A CA 1
ATOM 732 C C . GLY A 1 88 ? -17.668 -31.314 -5.700 1.00 34.07 111 GLY A C 1
ATOM 733 O O . GLY A 1 88 ? -17.042 -30.907 -6.690 1.00 34.39 111 GLY A O 1
ATOM 734 N N . GLU A 1 89 ? -18.969 -31.091 -5.532 1.00 32.17 112 GLU A N 1
ATOM 735 C CA . GLU A 1 89 ? -19.737 -30.413 -6.596 1.00 39.26 112 GLU A CA 1
ATOM 736 C C . GLU A 1 89 ? -19.687 -28.840 -6.469 1.00 30.99 112 GLU A C 1
ATOM 737 O O . GLU A 1 89 ? -20.037 -28.280 -5.409 1.00 33.00 112 GLU A O 1
ATOM 743 N N . GLY A 1 90 ? -19.218 -28.174 -7.514 1.00 22.90 113 GLY A N 1
ATOM 744 C CA . GLY A 1 90 ? -19.127 -26.665 -7.556 1.00 27.23 113 GLY A CA 1
ATOM 745 C C . GLY A 1 90 ? -20.559 -26.103 -7.677 1.00 27.07 113 GLY A C 1
ATOM 746 O O . GLY A 1 90 ? -21.346 -26.594 -8.466 1.00 26.46 113 GLY A O 1
ATOM 747 N N . HIS A 1 91 ? -20.937 -25.117 -6.859 1.00 19.34 114 HIS A N 1
ATOM 748 C CA . HIS A 1 91 ? -22.325 -24.611 -6.945 1.00 18.52 114 HIS A CA 1
ATOM 749 C C . HIS A 1 91 ? -22.395 -23.116 -6.573 1.00 17.04 114 HIS A C 1
ATOM 750 O O . HIS A 1 91 ? -21.474 -22.589 -5.884 1.00 15.07 114 HIS A O 1
ATOM 757 N N . THR A 1 92 ? -23.425 -22.448 -7.119 1.00 16.50 115 THR A N 1
ATOM 758 C CA . THR A 1 92 ? -23.635 -21.029 -6.968 1.00 16.30 115 THR A CA 1
ATOM 759 C C . THR A 1 92 ? -25.023 -20.877 -6.328 1.00 15.19 115 THR A C 1
ATOM 760 O O . THR A 1 92 ? -26.026 -21.275 -6.929 1.00 14.17 115 THR A O 1
ATOM 764 N N . LEU A 1 93 ? -25.066 -20.444 -5.083 1.00 14.06 116 LEU A N 1
ATOM 765 C CA . LEU A 1 93 ? -26.331 -20.303 -4.357 1.00 13.15 116 LEU A CA 1
ATOM 766 C C . LEU A 1 93 ? -27.010 -18.957 -4.679 1.00 14.26 116 LEU A C 1
ATOM 767 O O . LEU A 1 93 ? -26.334 -17.913 -4.623 1.00 15.30 116 LEU A O 1
ATOM 772 N N . VAL A 1 94 ? -28.309 -18.991 -4.988 1.00 14.17 117 VAL A N 1
ATOM 773 C CA . VAL A 1 94 ? -29.089 -17.805 -5.248 1.00 13.89 117 VAL A CA 1
ATOM 774 C C . VAL A 1 94 ? -30.308 -17.807 -4.337 1.00 15.09 117 VAL A C 1
ATOM 775 O O . VAL A 1 94 ? -30.865 -18.857 -4.074 1.00 14.22 117 VAL A O 1
ATOM 779 N N . ALA A 1 95 ? -30.731 -16.600 -3.938 1.00 14.05 118 ALA A N 1
ATOM 780 C CA . ALA A 1 95 ? -31.979 -16.384 -3.240 1.00 15.35 118 ALA A CA 1
ATOM 781 C C . ALA A 1 95 ? -32.855 -15.395 -4.062 1.00 14.98 118 ALA A C 1
ATOM 782 O O . ALA A 1 95 ? -32.349 -14.388 -4.547 1.00 15.84 118 ALA A O 1
ATOM 784 N N . PHE A 1 96 ? -34.102 -15.741 -4.209 1.00 14.13 119 PHE A N 1
ATOM 785 C CA . PHE A 1 96 ? -35.104 -14.937 -4.934 1.00 15.78 119 PHE A CA 1
ATOM 786 C C . PHE A 1 96 ? -35.837 -14.039 -3.959 1.00 18.26 119 PHE A C 1
ATOM 787 O O . PHE A 1 96 ? -35.945 -14.355 -2.745 1.00 19.79 119 PHE A O 1
ATOM 795 N N . GLU A 1 97 ? -36.279 -12.900 -4.424 1.00 17.30 120 GLU A N 1
ATOM 796 C CA . GLU A 1 97 ? -37.113 -12.001 -3.558 1.00 22.73 120 GLU A CA 1
ATOM 797 C C . GLU A 1 97 ? -38.479 -12.648 -3.446 1.00 23.85 120 GLU A C 1
ATOM 798 O O . GLU A 1 97 ? -39.166 -12.998 -4.381 1.00 31.39 120 GLU A O 1
ATOM 804 N N . HIS A 1 98 ? -38.895 -12.883 -2.242 1.00 23.03 121 HIS A N 1
ATOM 805 C CA . HIS A 1 98 ? -40.145 -13.605 -1.987 1.00 23.26 121 HIS A CA 1
ATOM 806 C C . HIS A 1 98 ? -40.856 -12.776 -0.898 1.00 23.29 121 HIS A C 1
ATOM 807 O O . HIS A 1 98 ? -40.242 -11.924 -0.268 1.00 22.01 121 HIS A O 1
ATOM 814 N N . GLU A 1 99 ? -42.101 -13.115 -0.630 1.00 27.54 122 GLU A N 1
ATOM 815 C CA . GLU A 1 99 ? -42.831 -12.570 0.529 1.00 31.34 122 GLU A CA 1
ATOM 816 C C . GLU A 1 99 ? -42.071 -12.725 1.829 1.00 27.09 122 GLU A C 1
ATOM 817 O O . GLU A 1 99 ? -41.912 -11.768 2.587 1.00 28.19 122 GLU A O 1
ATOM 823 N N . GLU A 1 100 ? -41.513 -13.903 2.049 1.00 23.58 123 GLU A N 1
ATOM 824 C CA . GLU A 1 100 ? -40.624 -14.119 3.232 1.00 22.60 123 GLU A CA 1
ATOM 825 C C . GLU A 1 100 ? -39.162 -14.079 2.814 1.00 20.75 123 GLU A C 1
ATOM 826 O O . GLU A 1 100 ? -38.830 -14.438 1.681 1.00 17.41 123 GLU A O 1
ATOM 832 N N . PRO A 1 101 ? -38.290 -13.707 3.713 1.00 20.22 124 PRO A N 1
ATOM 833 C CA . PRO A 1 101 ? -36.881 -13.885 3.456 1.00 21.26 124 PRO A CA 1
ATOM 834 C C . PRO A 1 101 ? -36.498 -15.358 3.279 1.00 16.42 124 PRO A C 1
ATOM 835 O O . PRO A 1 101 ? -37.198 -16.222 3.730 1.00 14.49 124 PRO A O 1
ATOM 839 N N . MET A 1 102 ? -35.437 -15.590 2.532 1.00 14.95 125 MET A N 1
ATOM 840 C CA . MET A 1 102 ? -34.806 -16.909 2.463 1.00 13.26 125 MET A CA 1
ATOM 841 C C . MET A 1 102 ? -34.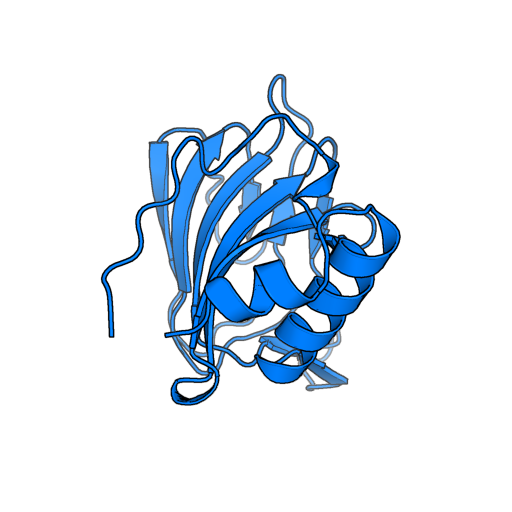262 -17.185 3.897 1.00 13.41 125 MET A C 1
ATOM 842 O O . MET A 1 102 ? -33.540 -16.377 4.462 1.00 16.12 125 MET A O 1
ATOM 847 N N . ARG A 1 103 ? -34.645 -18.280 4.496 1.00 14.16 126 ARG A N 1
ATOM 848 C CA . ARG A 1 103 ? -34.056 -18.823 5.737 1.00 14.28 126 ARG A CA 1
ATOM 849 C C . ARG A 1 103 ? -33.891 -20.320 5.531 1.00 12.46 126 ARG A C 1
ATOM 850 O O . ARG A 1 103 ? -34.860 -21.050 5.218 1.00 12.35 126 ARG A O 1
ATOM 858 N N . VAL A 1 104 ? -32.662 -20.785 5.692 1.00 12.98 127 VAL A N 1
ATOM 859 C CA . VAL A 1 104 ? -32.323 -22.195 5.462 1.00 11.98 127 VAL A CA 1
ATOM 860 C C . VAL A 1 104 ? -31.420 -22.687 6.627 1.00 12.64 127 VAL A C 1
ATOM 861 O O . VAL A 1 104 ? -30.472 -22.002 6.995 1.00 13.42 127 VAL A O 1
ATOM 865 N N . PHE A 1 105 ? -31.789 -23.822 7.219 1.00 11.38 128 PHE A N 1
ATOM 866 C CA . PHE A 1 105 ? -30.947 -24.523 8.188 1.00 12.48 128 PHE A CA 1
ATOM 867 C C . PHE A 1 105 ? -29.953 -25.355 7.403 1.00 13.66 128 PHE A C 1
ATOM 868 O O . PHE A 1 105 ? -30.365 -26.268 6.651 1.00 13.38 128 PHE A O 1
ATOM 876 N N . PHE A 1 106 ? -28.661 -25.083 7.573 1.00 13.08 129 PHE A N 1
ATOM 877 C CA . PHE A 1 106 ? -27.595 -25.781 6.874 1.00 14.19 129 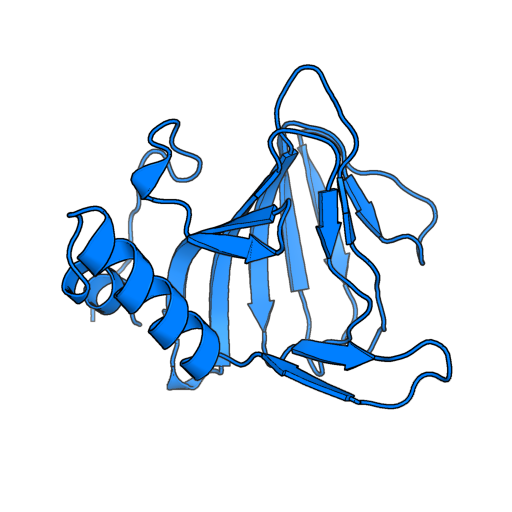PHE A CA 1
ATOM 878 C C . PHE A 1 106 ? -26.644 -26.492 7.850 1.00 15.75 129 PHE A C 1
ATOM 879 O O . PHE A 1 106 ? -26.362 -25.953 8.948 1.00 14.49 129 PHE A O 1
ATOM 887 N N . ILE A 1 107 ? -26.229 -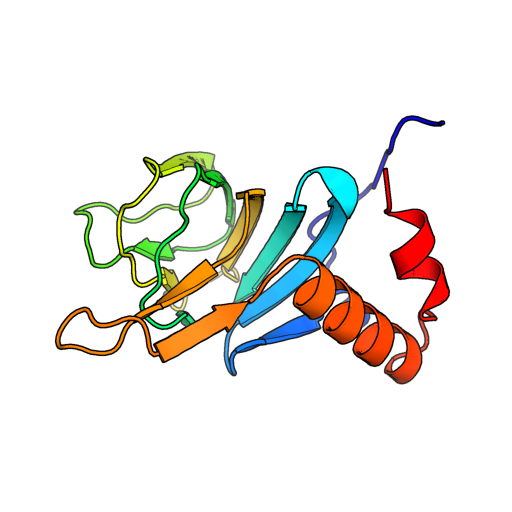27.695 7.483 1.00 14.58 130 ILE A N 1
ATOM 888 C CA . ILE A 1 107 ? -25.131 -28.369 8.135 1.00 16.57 130 ILE A CA 1
ATOM 889 C C . ILE A 1 107 ? -24.013 -28.503 7.110 1.00 15.91 130 ILE A C 1
ATOM 890 O O . ILE A 1 107 ? -24.147 -29.119 6.042 1.00 15.03 130 ILE A O 1
ATOM 895 N N . VAL A 1 108 ? -22.937 -27.763 7.364 1.00 18.23 131 VAL A N 1
ATOM 896 C CA . VAL A 1 108 ? -21.873 -27.559 6.348 1.00 20.05 131 VAL A CA 1
ATOM 897 C C . VAL A 1 108 ? -20.590 -28.225 6.804 1.00 21.31 131 VAL A C 1
ATOM 898 O O . VAL A 1 108 ? -20.133 -28.033 7.908 1.00 19.08 131 VAL A O 1
ATOM 902 N N . GLN A 1 109 ? -19.985 -29.006 5.920 1.00 25.87 132 GLN A N 1
ATOM 903 C CA . GLN A 1 109 ? -18.617 -29.482 6.136 1.00 30.51 132 GLN A CA 1
ATOM 904 C C . GLN A 1 109 ? -17.636 -28.657 5.270 1.00 29.68 132 GLN A C 1
ATOM 905 O O . GLN A 1 109 ? -17.842 -28.398 4.065 1.00 35.27 132 GLN A O 1
ATOM 911 N N . GLY A 1 110 ? -16.721 -27.959 5.949 1.00 24.28 133 GLY A N 1
ATOM 912 C CA . GLY A 1 110 ? -15.870 -27.033 5.252 1.00 23.92 133 GLY A CA 1
ATOM 913 C C . GLY A 1 110 ? -14.592 -27.755 4.874 1.00 23.05 133 GLY A C 1
ATOM 914 O O . GLY A 1 110 ? -14.416 -28.977 5.203 1.00 23.54 133 GLY A O 1
ATOM 915 N N . PRO A 1 111 ? -13.704 -27.071 4.197 1.00 24.43 134 PRO A N 1
ATOM 916 C CA . PRO A 1 111 ? -13.822 -25.682 3.747 1.00 23.96 134 PRO A CA 1
ATOM 917 C C . PRO A 1 111 ? -14.772 -25.432 2.506 1.00 25.15 134 PRO A C 1
ATOM 918 O O . PRO A 1 111 ? -15.153 -26.342 1.799 1.00 25.22 134 PRO A O 1
ATOM 922 N N . LEU A 1 112 ? -15.172 -24.192 2.268 1.00 20.53 135 LEU A N 1
ATOM 923 C CA . LEU A 1 112 ? -15.599 -23.795 0.944 1.00 19.22 135 LEU A CA 1
ATOM 924 C C . LEU A 1 112 ? -14.323 -23.371 0.150 1.00 17.78 135 LEU A C 1
ATOM 925 O O . LEU A 1 112 ? -13.474 -22.610 0.665 1.00 18.92 135 LEU A O 1
ATOM 930 N N . ILE A 1 113 ? -14.218 -23.805 -1.100 1.00 18.48 136 ILE A N 1
ATOM 931 C CA . ILE A 1 113 ? -13.190 -23.314 -2.002 1.00 17.98 136 ILE A CA 1
ATOM 932 C C . ILE A 1 113 ? -13.849 -22.554 -3.118 1.00 17.17 136 ILE A C 1
ATOM 933 O O . ILE A 1 113 ? -14.691 -23.115 -3.833 1.00 19.00 136 ILE A O 1
ATOM 938 N N . TRP A 1 114 ? -13.502 -21.282 -3.249 1.00 18.66 137 TRP A N 1
ATOM 939 C CA . TRP A 1 114 ? -14.099 -20.330 -4.190 1.00 19.16 137 TRP A CA 1
ATOM 940 C C . TRP A 1 114 ? -13.503 -20.650 -5.554 1.00 22.11 137 TRP A C 1
ATOM 941 O O . TRP A 1 114 ? -12.255 -20.977 -5.643 1.00 21.86 137 TRP A O 1
ATOM 952 N N . LEU A 1 115 ? -14.356 -20.576 -6.569 1.00 23.23 138 LEU A N 1
ATOM 953 C CA . LEU A 1 115 ? -14.006 -20.900 -7.985 1.00 25.77 138 LEU A CA 1
ATOM 954 C C . LEU A 1 115 ? -14.207 -19.678 -8.857 1.00 29.43 138 LEU A C 1
ATOM 955 O O . LEU A 1 115 ? -15.124 -18.885 -8.658 1.00 30.26 138 LEU A O 1
ATOM 960 N N . ASP A 1 116 ? -13.307 -19.440 -9.831 1.00 35.60 139 ASP A N 1
ATOM 961 C CA . ASP A 1 116 ? -13.557 -18.394 -10.866 1.00 42.13 139 ASP A CA 1
ATOM 962 C C . ASP A 1 116 ? -14.340 -19.091 -12.012 1.00 39.85 139 ASP A C 1
ATOM 963 O O . ASP A 1 116 ? -14.589 -20.292 -11.930 1.00 33.56 139 ASP A O 1
ATOM 968 N N . GLU A 1 117 ? -14.625 -18.420 -13.149 1.00 51.09 140 GLU A N 1
ATOM 969 C CA . GLU A 1 117 ? -15.376 -19.111 -14.280 1.00 54.67 140 GLU A CA 1
ATOM 970 C C . GLU A 1 117 ? -14.657 -20.272 -14.937 1.00 54.99 140 GLU A C 1
ATOM 971 O O . GLU A 1 117 ? -15.289 -21.275 -15.299 1.00 52.68 140 GLU A O 1
ATOM 977 N N . ALA A 1 118 ? -13.337 -20.175 -15.058 1.00 53.77 141 ALA A N 1
ATOM 978 C CA . ALA A 1 118 ? -12.535 -21.311 -15.557 1.00 55.53 141 ALA A CA 1
ATOM 979 C C . ALA A 1 118 ? -12.589 -22.574 -14.672 1.00 58.23 141 ALA A C 1
ATOM 980 O O . ALA A 1 118 ? -12.181 -23.655 -15.103 1.00 57.15 141 ALA A O 1
ATOM 982 N N . GLY A 1 119 ? -13.041 -22.458 -13.417 1.00 51.66 142 GLY A N 1
ATOM 983 C CA . GLY A 1 119 ? -13.106 -23.624 -12.544 1.00 45.60 142 GLY A CA 1
ATOM 984 C C . GLY A 1 119 ? -11.817 -23.830 -11.753 1.00 37.53 142 GLY A C 1
ATOM 985 O O . GLY A 1 119 ? -11.554 -24.901 -11.224 1.00 43.41 142 GLY A O 1
ATOM 986 N N . ASN A 1 120 ? -11.040 -22.786 -11.692 1.00 33.91 143 ASN A N 1
ATOM 987 C CA . ASN A 1 120 ? -9.862 -22.809 -10.891 1.00 39.79 143 ASN A CA 1
ATOM 988 C C . ASN A 1 120 ? -10.229 -22.242 -9.514 1.00 35.63 143 ASN A C 1
ATOM 989 O O . ASN A 1 120 ? -10.988 -21.224 -9.398 1.00 30.55 143 ASN A O 1
ATOM 994 N N . SER A 1 121 ? -9.573 -22.863 -8.547 1.00 35.16 144 SER A N 1
ATOM 995 C CA . SER A 1 121 ? -9.667 -22.496 -7.141 1.00 34.97 144 SER A CA 1
ATOM 996 C C . SER A 1 121 ? -8.931 -21.183 -6.846 1.00 37.04 144 SER A C 1
ATOM 997 O O . SER A 1 121 ? -7.738 -21.105 -7.070 1.00 42.04 144 SER A O 1
ATOM 1000 N N . ILE A 1 122 ? -9.636 -20.144 -6.384 1.00 26.12 145 ILE A N 1
ATOM 1001 C CA . ILE A 1 122 ? -9.126 -18.824 -6.101 1.00 26.32 145 ILE A CA 1
ATOM 1002 C C . ILE A 1 122 ? -9.117 -18.313 -4.646 1.00 26.40 145 ILE A C 1
ATOM 1003 O O . ILE A 1 122 ? -8.682 -17.194 -4.408 1.00 28.22 145 ILE A O 1
ATOM 1008 N N . GLY A 1 123 ? -9.636 -19.098 -3.684 1.00 21.31 146 GLY A N 1
ATOM 1009 C CA . GLY A 1 123 ? -9.660 -18.588 -2.300 1.00 20.32 146 GLY A CA 1
ATOM 1010 C C . GLY A 1 123 ? -10.328 -19.666 -1.520 1.00 16.68 146 GLY A C 1
ATOM 1011 O O . GLY A 1 123 ? -1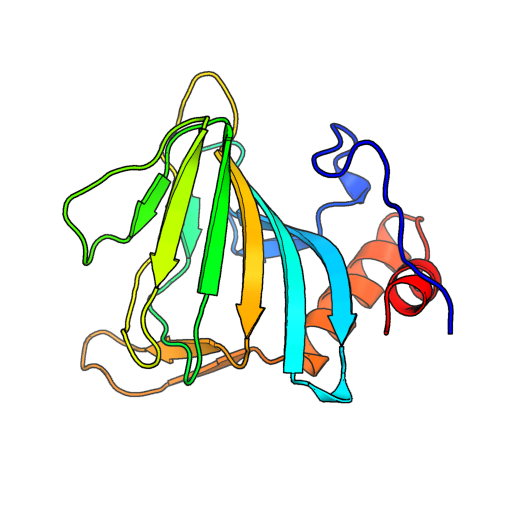0.772 -20.665 -2.118 1.00 17.75 146 GLY A O 1
ATOM 1012 N N . HIS A 1 124 ? -10.405 -19.515 -0.184 1.00 18.47 147 HIS A N 1
ATOM 1013 C CA . HIS A 1 124 ? -11.081 -20.510 0.606 1.00 17.44 147 HIS A CA 1
ATOM 1014 C C . HIS A 1 124 ? -11.809 -19.838 1.797 1.00 19.17 147 HIS A C 1
ATOM 1015 O O . HIS A 1 124 ? -11.511 -18.714 2.151 1.00 20.07 147 HIS A O 1
ATOM 1022 N N . PHE A 1 125 ? -12.668 -20.599 2.454 1.00 16.06 148 PHE A N 1
ATOM 1023 C CA . PHE A 1 125 ? -13.388 -20.056 3.683 1.00 16.77 148 PHE A CA 1
ATOM 1024 C C . PHE A 1 125 ? -13.550 -21.258 4.560 1.00 18.21 148 PHE A C 1
ATOM 1025 O O . PHE A 1 125 ? -14.232 -22.234 4.177 1.00 18.71 148 PHE A O 1
ATOM 1033 N N . ASP A 1 126 ? -12.821 -21.311 5.669 1.00 17.87 149 ASP A N 1
ATOM 1034 C CA . ASP A 1 126 ? -12.864 -22.499 6.507 1.00 20.12 149 ASP A CA 1
ATOM 1035 C C . ASP A 1 126 ? -13.415 -22.197 7.878 1.00 17.05 149 ASP A C 1
ATOM 1036 O O . ASP A 1 126 ? -13.829 -21.038 8.103 1.00 16.30 149 ASP A O 1
ATOM 1041 N N . VAL A 1 127 ? -13.442 -23.184 8.765 1.00 18.07 150 VAL A N 1
ATOM 1042 C CA . VAL A 1 127 ? -14.058 -22.986 10.071 1.00 18.36 150 VAL A CA 1
ATOM 1043 C C . VAL A 1 127 ? -13.412 -21.888 10.901 1.00 20.61 150 VAL A C 1
ATOM 1044 O O . VAL A 1 127 ? -14.101 -21.185 11.679 1.00 17.15 150 VAL A O 1
ATOM 1048 N N . HIS A 1 128 ? -12.088 -21.734 10.801 1.00 19.07 151 HIS A N 1
ATOM 1049 C CA . HIS A 1 128 ? -11.422 -20.621 11.501 1.00 19.79 151 HIS A CA 1
ATOM 1050 C C . HIS A 1 128 ? -11.820 -19.229 10.948 1.00 17.54 151 HIS A C 1
ATOM 1051 O O . HIS A 1 128 ? -11.973 -18.280 11.733 1.00 18.85 151 HIS A O 1
ATOM 1058 N N . ASP A 1 129 ? -11.982 -19.112 9.634 1.00 18.43 152 ASP A N 1
ATOM 1059 C CA . ASP A 1 129 ? -12.497 -17.911 9.017 1.00 19.00 152 ASP A CA 1
ATOM 1060 C C . ASP A 1 129 ? -13.891 -17.613 9.528 1.00 17.95 152 ASP A C 1
ATOM 1061 O O . ASP A 1 129 ? -14.216 -16.472 9.860 1.00 16.55 152 ASP A O 1
ATOM 1066 N N . TYR A 1 130 ? -14.694 -18.641 9.621 1.00 16.90 153 TYR A N 1
ATOM 1067 C CA . TYR A 1 130 ? -16.093 -18.496 10.110 1.00 14.87 153 TYR A CA 1
ATOM 1068 C C . TYR A 1 130 ? -16.133 -18.028 11.573 1.00 16.76 153 TYR A C 1
ATOM 1069 O O . TYR A 1 130 ? -16.871 -17.074 11.920 1.00 16.02 153 TYR A O 1
ATOM 1078 N N . ILE A 1 131 ? -15.336 -18.635 12.427 1.00 16.93 154 ILE A N 1
ATOM 1079 C CA . ILE A 1 131 ? -15.241 -18.252 13.837 1.00 17.42 154 ILE A CA 1
ATOM 1080 C C . ILE A 1 131 ? -14.823 -16.813 13.962 1.00 16.33 154 ILE A C 1
ATOM 1081 O O . ILE A 1 131 ? -15.392 -16.043 14.757 1.00 17.45 154 ILE A O 1
ATOM 1086 N N . ALA A 1 132 ? -13.807 -16.423 13.216 1.00 18.44 155 ALA A N 1
ATOM 1087 C CA . ALA A 1 132 ? -13.250 -15.072 13.287 1.00 20.15 155 ALA A CA 1
ATOM 1088 C C . ALA A 1 132 ? -14.287 -13.997 12.865 1.00 20.51 155 ALA A C 1
ATOM 1089 O O . ALA A 1 132 ? -14.458 -12.950 13.510 1.00 19.31 155 ALA A O 1
ATOM 1091 N N . MET A 1 133 ? -14.989 -14.258 11.762 1.00 16.85 156 MET A N 1
ATOM 1092 C CA . MET A 1 133 ? -16.039 -13.384 11.278 1.00 17.01 156 MET A CA 1
ATOM 1093 C C . MET A 1 133 ? -17.191 -13.265 12.311 1.00 17.20 156 MET A C 1
ATOM 1094 O O . MET A 1 133 ? -17.736 -12.163 12.523 1.00 17.05 156 MET A O 1
ATOM 1099 N N . CYS A 1 134 ? -17.592 -14.406 12.910 1.00 15.41 157 CYS A N 1
ATOM 1100 C CA . CYS A 1 134 ? -18.697 -14.411 13.834 1.00 15.58 157 CYS A CA 1
ATOM 1101 C C . CYS A 1 134 ? -18.276 -13.644 15.122 1.00 17.94 157 CYS A C 1
ATOM 1102 O O . CYS A 1 134 ? -19.068 -12.859 15.633 1.00 16.23 157 CYS A O 1
ATOM 1105 N N . ARG A 1 135 ? -17.115 -13.929 15.655 1.00 17.68 158 ARG A N 1
ATOM 1106 C CA . ARG A 1 135 ? -16.613 -13.219 16.863 1.00 20.82 158 ARG A CA 1
ATOM 1107 C C . ARG A 1 135 ? -16.513 -11.682 16.624 1.00 20.52 158 ARG A C 1
ATOM 1108 O O . ARG A 1 135 ? -16.992 -10.918 17.452 1.00 20.26 158 ARG A O 1
ATOM 1116 N N . GLU A 1 136 ? -15.985 -11.283 15.483 1.00 18.52 159 GLU A N 1
ATOM 1117 C CA . GLU A 1 136 ? -15.880 -9.882 15.178 1.00 23.02 159 GLU A CA 1
ATOM 1118 C C . GLU A 1 136 ? -17.234 -9.177 15.119 1.00 18.38 159 GLU A C 1
ATOM 1119 O O . GLU A 1 136 ? -17.417 -8.121 15.733 1.00 17.62 159 GLU A O 1
ATOM 1125 N N . HIS A 1 137 ? -18.220 -9.784 14.433 1.00 15.14 160 HIS A N 1
ATOM 1126 C CA . HIS A 1 137 ? -19.537 -9.248 14.386 1.00 16.34 160 HIS A CA 1
ATOM 1127 C C . HIS A 1 137 ? -20.249 -9.178 15.755 1.00 14.18 160 HIS A C 1
ATOM 1128 O O . HIS A 1 137 ? -20.867 -8.162 16.104 1.00 15.54 160 HIS A O 1
ATOM 1135 N N . TYR A 1 138 ? -20.214 -10.276 16.510 1.00 14.90 161 TYR A N 1
ATOM 1136 C CA . TYR A 1 138 ? -20.918 -10.389 17.736 1.00 16.24 161 TYR A CA 1
ATOM 1137 C C . TYR A 1 138 ? -20.348 -9.345 18.739 1.00 17.11 161 TYR A C 1
ATOM 1138 O O . TYR A 1 138 ? -21.138 -8.783 19.512 1.00 17.93 161 TYR A O 1
ATOM 1147 N N . GLU A 1 139 ? -19.033 -9.184 18.723 1.00 19.05 162 GLU A N 1
ATOM 1148 C CA . GLU A 1 139 ? -18.402 -8.128 19.573 1.00 22.64 162 GLU A CA 1
ATOM 1149 C C . GLU A 1 139 ? -18.911 -6.755 19.223 1.00 21.56 162 GLU A C 1
ATOM 1150 O O . GLU A 1 139 ? -19.401 -5.989 20.110 1.00 24.44 162 GLU A O 1
ATOM 1156 N N . LYS A 1 140 ? -18.971 -6.432 17.933 1.00 20.16 163 LYS A N 1
ATOM 1157 C CA . LYS A 1 140 ? -19.485 -5.142 17.423 1.00 23.93 163 LYS A CA 1
ATOM 1158 C C . LYS A 1 140 ? -20.891 -4.872 17.745 1.00 23.95 163 LYS A C 1
ATOM 1159 O O . LYS A 1 140 ? -21.232 -3.715 18.062 1.00 25.49 163 LYS A O 1
ATOM 1165 N N . VAL A 1 141 ? -21.768 -5.873 17.658 1.00 20.10 164 VAL A N 1
ATOM 1166 C CA . VAL A 1 141 ? -23.219 -5.582 17.824 1.00 19.19 164 VAL A CA 1
ATOM 1167 C C . VAL A 1 141 ? -23.651 -5.723 19.264 1.00 19.09 164 VAL A C 1
ATOM 1168 O O . VAL A 1 141 ? -24.845 -5.548 19.558 1.00 20.32 164 VAL A O 1
ATOM 1172 N N . GLY A 1 142 ? -22.729 -6.131 20.121 1.00 19.78 165 GLY A N 1
ATOM 1173 C CA . GLY A 1 142 ? -23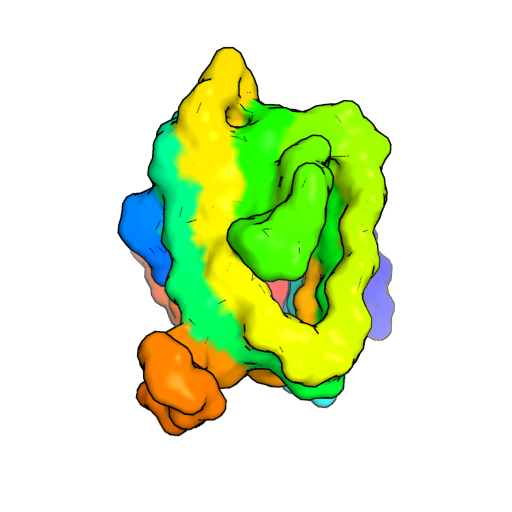.021 -6.140 21.517 1.00 22.05 165 GLY A CA 1
ATOM 1174 C C . GLY A 1 142 ? -23.444 -7.446 22.110 1.00 24.19 165 GLY A C 1
ATOM 1175 O O . GLY A 1 142 ? -23.828 -7.489 23.250 1.00 22.38 165 GLY A O 1
ATOM 1176 N N . LEU A 1 143 ? -23.438 -8.520 21.328 1.00 19.63 166 LEU A N 1
ATOM 1177 C CA . LEU A 1 143 ? -23.694 -9.858 21.845 1.00 20.57 166 LEU A CA 1
ATOM 1178 C C . LEU A 1 143 ? -22.541 -10.475 22.551 1.00 22.46 166 LEU A C 1
ATOM 1179 O O . LEU A 1 143 ? -22.750 -11.339 23.440 1.00 24.39 166 LEU A O 1
ATOM 1184 N N . GLY A 1 144 ? -21.350 -10.060 22.156 1.00 21.97 167 GLY A N 1
ATOM 1185 C CA . GLY A 1 144 ? -20.061 -10.468 22.730 1.00 25.37 167 GLY A CA 1
ATOM 1186 C C . GLY A 1 144 ? -19.440 -11.630 21.934 1.00 22.85 167 GLY A C 1
ATOM 1187 O O . GLY A 1 144 ? -20.171 -12.584 21.582 1.00 23.55 167 GLY A O 1
ATOM 1188 N N . ALA A 1 145 ? -18.141 -11.564 21.663 1.00 23.78 168 ALA A N 1
ATOM 1189 C CA . ALA A 1 145 ? -17.406 -12.641 20.990 1.00 25.20 168 ALA A CA 1
ATOM 1190 C C . ALA A 1 145 ? -17.456 -13.922 21.746 1.00 27.35 168 ALA A C 1
ATOM 1191 O O . ALA A 1 145 ? -17.510 -15.026 21.157 1.00 25.03 168 ALA A O 1
ATOM 1193 N N . ASP A 1 146 ? -17.538 -13.819 23.073 1.00 25.47 169 ASP A N 1
ATOM 1194 C CA . ASP A 1 146 ? -17.640 -15.013 23.902 1.00 31.39 169 ASP A CA 1
ATOM 1195 C C . ASP A 1 146 ? -18.884 -15.869 23.673 1.00 27.88 169 ASP A C 1
ATOM 1196 O O . ASP A 1 146 ? -18.857 -17.074 23.908 1.00 24.35 169 ASP A O 1
ATOM 1201 N N . LEU A 1 147 ? -19.978 -15.275 23.234 1.00 25.00 170 LEU A N 1
ATOM 1202 C CA . LEU A 1 147 ? -21.150 -16.030 22.858 1.00 23.39 170 LEU A CA 1
ATOM 1203 C C . LEU A 1 147 ? -20.845 -17.034 21.752 1.00 23.61 170 LEU A C 1
ATOM 1204 O O . LEU A 1 147 ? -21.281 -18.208 21.832 1.00 22.63 170 LEU A O 1
ATOM 1209 N N . VAL A 1 148 ? -20.007 -16.638 20.792 1.00 21.27 171 VAL A N 1
ATOM 1210 C CA . VAL A 1 148 ? -19.650 -17.552 19.689 1.00 20.05 171 VAL A CA 1
ATOM 1211 C C . VAL A 1 148 ? -18.940 -18.787 20.272 1.00 21.05 171 VAL A C 1
ATOM 1212 O O . VAL A 1 148 ? -19.165 -19.956 19.839 1.00 17.77 171 VAL A O 1
ATOM 1216 N N . VAL A 1 149 ? -18.036 -18.552 21.233 1.00 20.17 172 VAL A N 1
ATOM 1217 C CA . VAL A 1 149 ? -17.313 -19.660 21.839 1.00 22.50 172 VAL A CA 1
ATOM 1218 C C . VAL A 1 149 ? -18.187 -20.711 22.553 1.00 19.88 172 VAL A C 1
ATOM 1219 O O . VAL A 1 149 ? -17.931 -21.928 22.560 1.00 19.57 172 VAL A O 1
ATOM 1223 N N . THR A 1 150 ? -19.296 -20.257 23.074 1.00 20.18 173 THR A N 1
ATOM 1224 C CA . THR A 1 150 ? -20.305 -21.121 23.697 1.00 23.28 173 THR A CA 1
ATOM 1225 C C . THR A 1 150 ? -20.962 -22.118 22.750 1.00 22.81 173 THR A C 1
ATOM 1226 O O . THR A 1 150 ? -21.569 -23.079 23.204 1.00 2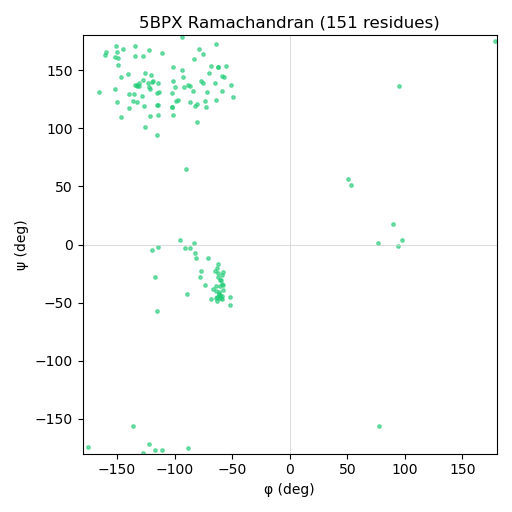0.44 173 THR A O 1
ATOM 1230 N N . LEU A 1 151 ? -20.874 -21.831 21.458 1.00 17.31 174 LEU A N 1
ATOM 1231 C CA . LEU A 1 151 ? -21.408 -22.716 20.389 1.00 17.18 174 LEU A CA 1
ATOM 1232 C C . LEU A 1 151 ? -20.508 -23.841 20.031 1.00 19.78 174 LEU A C 1
ATOM 1233 O O . LEU A 1 151 ? -20.929 -24.765 19.302 1.00 18.93 174 LEU A O 1
ATOM 1238 N N . PHE A 1 152 ? -19.246 -23.820 20.512 1.00 17.75 175 PHE A N 1
ATOM 1239 C CA . PHE A 1 152 ? -18.284 -24.787 20.053 1.00 18.80 175 PHE A CA 1
ATOM 1240 C C . PHE A 1 152 ? -18.553 -26.166 20.697 1.00 21.07 175 PHE A C 1
ATOM 1241 O O . PHE A 1 152 ? -18.938 -26.247 21.882 1.00 23.12 175 PHE A O 1
ATOM 1249 N N . ARG A 1 153 ? -18.429 -27.184 19.904 1.00 22.22 176 ARG A N 1
ATOM 1250 C CA . ARG A 1 153 ? -18.464 -28.573 20.377 1.00 25.69 176 ARG A CA 1
ATOM 1251 C C . ARG A 1 153 ? -17.351 -29.359 19.698 1.00 27.70 176 ARG A C 1
ATOM 1252 O O A ARG A 1 153 ? -16.684 -28.827 18.781 0.50 21.74 176 ARG A O 1
ATOM 1253 O O B ARG A 1 153 ? -17.346 -30.606 19.754 0.50 27.83 176 ARG A O 1
#

CATH classification: 2.60.120.10

Nearest PDB structures (foldseek):
  5bpx-assembly1_A  TM=1.007E+00  e=6.216E-32  Alcaligenes sp.
  3ebr-assembly1_A  TM=8.718E-01  e=2.631E-11  Cupriavidus pinatubonensis JMP134
  3cjx-assembly1_A  TM=8.235E-01  e=4.308E-11  Cupriavidus pinatubonensis JMP134
  3cjx-assembly11_B  TM=8.964E-01  e=1.089E-08  Cupriavidus pinatubonensis JMP134
  9bwf-assembly1_A  TM=7.841E-01  e=7.383E-06  metagenome